Protein AF-A0A357AGB8-F1 (afdb_monomer_lite)

Structure (mmCIF, N/CA/C/O backbone):
data_AF-A0A357AGB8-F1
#
_entry.id   AF-A0A357AGB8-F1
#
loop_
_atom_site.group_PDB
_atom_site.id
_atom_site.type_symbol
_atom_site.label_atom_id
_atom_site.label_alt_id
_atom_site.label_comp_id
_atom_site.label_asym_id
_atom_site.label_entity_id
_atom_site.label_seq_id
_atom_site.pdbx_PDB_ins_code
_atom_site.Cartn_x
_atom_site.Cartn_y
_atom_site.Cartn_z
_atom_site.occupancy
_atom_site.B_iso_or_equiv
_atom_site.auth_seq_id
_atom_site.auth_comp_id
_atom_site.auth_asym_id
_atom_site.auth_atom_id
_atom_site.pdbx_PDB_model_num
ATOM 1 N N . GLU A 1 1 ? 7.894 14.339 -0.696 1.00 60.94 1 GLU A N 1
ATOM 2 C CA . GLU A 1 1 ? 7.136 14.561 -1.951 1.00 60.94 1 GLU A CA 1
ATOM 3 C C . GLU A 1 1 ? 6.683 13.267 -2.649 1.00 60.94 1 GLU A C 1
ATOM 5 O O . GLU A 1 1 ? 5.599 13.255 -3.214 1.00 60.94 1 GLU A O 1
ATOM 10 N N . SER A 1 2 ? 7.414 12.150 -2.557 1.00 69.75 2 SER A N 1
ATOM 11 C CA . SER A 1 2 ? 7.076 10.875 -3.227 1.00 69.75 2 SER A CA 1
ATOM 12 C C . SER A 1 2 ? 5.856 10.117 -2.663 1.00 69.75 2 SER A C 1
ATOM 14 O O . SER A 1 2 ? 5.065 9.583 -3.438 1.00 69.75 2 SER A O 1
ATOM 16 N N . LEU A 1 3 ? 5.644 10.102 -1.340 1.00 75.69 3 LEU A N 1
ATOM 17 C CA . LEU A 1 3 ? 4.541 9.345 -0.716 1.00 75.69 3 LEU A CA 1
ATOM 18 C C . LEU A 1 3 ? 3.151 9.934 -1.020 1.00 75.69 3 LEU A C 1
ATOM 20 O O . LEU A 1 3 ? 2.219 9.203 -1.341 1.00 75.69 3 LEU A O 1
ATOM 24 N N . GLN A 1 4 ? 3.017 11.264 -0.987 1.00 78.62 4 GLN A N 1
ATOM 25 C CA . GLN A 1 4 ? 1.753 11.944 -1.303 1.00 78.62 4 GLN A CA 1
ATOM 26 C C . GLN A 1 4 ? 1.352 11.775 -2.771 1.00 78.62 4 GLN A C 1
ATOM 28 O O . GLN A 1 4 ? 0.164 11.711 -3.085 1.00 78.62 4 GLN A O 1
ATOM 33 N N . TYR A 1 5 ? 2.328 11.707 -3.681 1.00 80.31 5 TYR A N 1
ATOM 34 C CA . TYR A 1 5 ? 2.069 11.391 -5.082 1.00 80.31 5 TYR A CA 1
ATOM 35 C C . TYR A 1 5 ? 1.556 9.954 -5.228 1.00 80.31 5 TYR A C 1
ATOM 37 O O . TYR A 1 5 ? 0.525 9.741 -5.862 1.00 80.31 5 TYR A O 1
ATOM 45 N N . PHE A 1 6 ? 2.197 8.989 -4.562 1.00 77.94 6 PHE A N 1
ATOM 46 C CA . PHE A 1 6 ? 1.780 7.586 -4.569 1.00 77.94 6 PHE A CA 1
ATOM 47 C C . PHE A 1 6 ? 0.361 7.390 -4.015 1.00 77.94 6 PHE A C 1
ATOM 49 O O . PHE A 1 6 ? -0.463 6.746 -4.659 1.00 77.94 6 PHE A O 1
ATOM 56 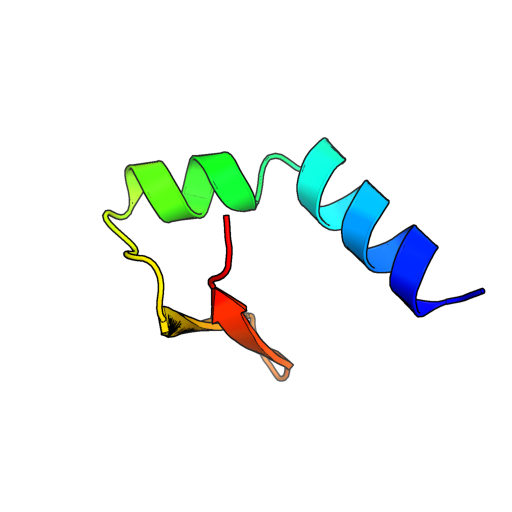N N . GLN A 1 7 ? 0.029 8.032 -2.889 1.00 75.75 7 GLN A N 1
ATOM 57 C CA . GLN A 1 7 ? -1.330 8.026 -2.327 1.00 75.75 7 GLN A CA 1
ATOM 58 C C . GLN A 1 7 ? -2.368 8.582 -3.313 1.00 75.75 7 GLN A C 1
ATOM 60 O O . GLN A 1 7 ? -3.465 8.040 -3.445 1.00 75.75 7 GLN A O 1
ATOM 65 N N . ARG A 1 8 ? -2.024 9.650 -4.044 1.00 83.25 8 ARG A N 1
ATOM 66 C CA . ARG A 1 8 ? -2.915 10.271 -5.033 1.00 83.25 8 ARG A CA 1
ATOM 67 C C . ARG A 1 8 ? -3.109 9.384 -6.262 1.00 83.25 8 ARG A C 1
ATOM 69 O O . ARG A 1 8 ? -4.224 9.280 -6.757 1.00 83.25 8 ARG A O 1
ATOM 76 N N . VAL A 1 9 ? -2.051 8.719 -6.725 1.00 82.44 9 VAL A N 1
ATOM 77 C CA . VAL A 1 9 ? -2.116 7.741 -7.823 1.00 82.44 9 VAL A CA 1
ATOM 78 C C . VAL A 1 9 ? -2.950 6.527 -7.420 1.00 82.44 9 VAL A C 1
ATOM 80 O O . VAL A 1 9 ? -3.814 6.127 -8.190 1.00 82.44 9 VAL A O 1
ATOM 83 N N . MET A 1 10 ? -2.769 5.998 -6.207 1.00 78.88 10 MET A N 1
ATOM 84 C CA . MET A 1 10 ? -3.566 4.886 -5.669 1.00 78.88 10 MET A CA 1
ATOM 85 C C . MET A 1 10 ? -5.059 5.236 -5.591 1.00 78.88 10 MET A C 1
ATOM 87 O O . MET A 1 10 ? -5.898 4.444 -6.027 1.00 78.88 10 MET A O 1
ATOM 91 N N . LYS A 1 11 ? -5.397 6.452 -5.127 1.00 79.19 11 LYS A N 1
ATOM 92 C CA . LYS A 1 11 ? -6.778 6.967 -5.167 1.00 79.19 11 LYS A CA 1
ATOM 93 C C . LYS A 1 11 ? -7.303 7.105 -6.598 1.00 79.19 11 LYS A C 1
ATOM 95 O O . LYS A 1 11 ? -8.401 6.644 -6.884 1.00 79.19 11 LYS A O 1
ATOM 100 N N . ASN A 1 12 ? -6.519 7.686 -7.505 1.00 77.38 12 ASN A N 1
ATOM 101 C CA . ASN A 1 12 ? -6.944 7.933 -8.887 1.00 77.38 12 ASN A CA 1
ATOM 102 C C . ASN A 1 12 ? -7.048 6.657 -9.741 1.00 77.38 12 ASN A C 1
ATOM 104 O O . ASN A 1 12 ? -7.847 6.618 -10.669 1.00 77.38 12 ASN A O 1
ATOM 108 N N . MET A 1 13 ? -6.259 5.620 -9.448 1.00 80.38 13 MET A N 1
ATOM 109 C CA . MET A 1 13 ? -6.317 4.322 -10.133 1.00 80.38 13 MET A CA 1
ATOM 110 C C . MET A 1 13 ? -7.488 3.444 -9.667 1.00 80.38 13 MET A C 1
ATOM 112 O O . MET A 1 13 ? -7.662 2.348 -10.193 1.00 80.38 13 MET A O 1
ATOM 116 N N . GLY A 1 14 ? -8.279 3.891 -8.685 1.00 82.38 14 GLY A N 1
ATOM 117 C CA . GLY A 1 14 ? -9.386 3.102 -8.141 1.00 82.38 14 GLY A CA 1
ATOM 118 C C . GLY A 1 14 ? -8.915 1.874 -7.361 1.00 82.38 14 GLY A C 1
ATOM 119 O O . GLY A 1 14 ? -9.655 0.901 -7.242 1.00 82.38 14 GLY A O 1
ATOM 120 N N . VAL A 1 15 ? -7.683 1.896 -6.832 1.00 81.62 15 VAL A N 1
ATOM 121 C CA . VAL A 1 15 ? -7.138 0.772 -6.057 1.00 81.62 15 VAL A CA 1
ATOM 122 C C . VAL A 1 15 ? -7.982 0.536 -4.811 1.00 81.62 15 VAL A C 1
ATOM 124 O O . VAL A 1 15 ? -8.321 -0.604 -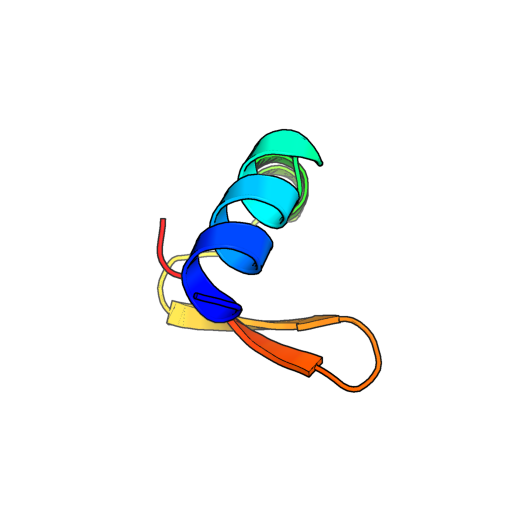4.529 1.00 81.62 15 VAL A O 1
ATOM 127 N N . ILE A 1 16 ? -8.396 1.607 -4.129 1.00 80.81 16 ILE A N 1
ATOM 128 C CA . ILE A 1 16 ? -9.286 1.527 -2.962 1.00 80.81 16 ILE A CA 1
ATOM 129 C C . ILE A 1 16 ? -10.599 0.830 -3.327 1.00 80.81 16 ILE A C 1
ATOM 131 O O . ILE A 1 16 ? -10.955 -0.173 -2.724 1.00 80.81 16 ILE A O 1
ATOM 135 N N . GLU A 1 17 ? -11.256 1.271 -4.397 1.00 85.38 17 GLU A N 1
ATOM 136 C CA . GLU A 1 17 ? -12.532 0.697 -4.834 1.00 85.38 17 GLU A CA 1
ATOM 137 C C . GLU A 1 17 ? -12.392 -0.776 -5.273 1.00 85.38 17 GLU A C 1
ATOM 139 O O . GLU A 1 17 ? -13.293 -1.593 -5.079 1.00 85.38 17 GLU A O 1
ATOM 144 N N . ALA A 1 18 ? -11.247 -1.148 -5.855 1.00 87.44 18 ALA A N 1
ATOM 145 C CA . ALA A 1 18 ? -10.935 -2.532 -6.200 1.00 87.44 18 ALA A CA 1
ATOM 146 C C . ALA A 1 18 ? -10.692 -3.410 -4.959 1.00 87.44 18 ALA A C 1
ATOM 148 O O . ALA A 1 18 ? -11.036 -4.593 -4.979 1.00 87.44 18 ALA A O 1
ATOM 149 N N . LEU A 1 19 ? -10.108 -2.848 -3.897 1.00 86.00 19 LEU A N 1
ATOM 150 C CA . LEU A 1 19 ? -9.907 -3.523 -2.613 1.00 86.00 19 LEU A CA 1
ATOM 151 C C . LEU A 1 19 ? -11.239 -3.694 -1.870 1.00 86.00 19 LEU A C 1
ATOM 153 O O . LEU A 1 19 ? -11.550 -4.804 -1.444 1.00 86.00 19 LEU A O 1
ATOM 157 N N . GLU A 1 20 ? -12.084 -2.663 -1.835 1.00 85.81 20 GLU A N 1
ATOM 158 C CA . GLU A 1 20 ? -13.441 -2.739 -1.276 1.00 85.81 20 GLU A CA 1
ATOM 159 C C . GLU A 1 20 ? -14.300 -3.782 -2.005 1.00 85.81 20 GLU A C 1
ATOM 161 O O . GLU A 1 20 ? -14.948 -4.613 -1.371 1.00 85.81 20 GLU A O 1
ATOM 166 N N . LYS A 1 21 ? -14.246 -3.828 -3.346 1.00 88.38 21 LYS A N 1
ATOM 167 C CA . LYS A 1 21 ? -14.939 -4.858 -4.150 1.00 88.38 21 LYS A CA 1
ATOM 168 C C . LYS A 1 21 ? -14.429 -6.274 -3.890 1.00 88.38 21 LYS A C 1
ATOM 170 O O . LYS A 1 21 ? -15.167 -7.233 -4.106 1.00 88.38 21 LYS A O 1
ATOM 175 N N . LYS A 1 22 ? -13.179 -6.419 -3.445 1.00 88.56 22 LYS A N 1
ATOM 176 C CA . LYS A 1 22 ? -12.610 -7.699 -3.003 1.00 88.56 22 LYS A CA 1
ATOM 177 C C . LYS A 1 22 ? -12.968 -8.048 -1.556 1.00 88.56 22 LYS A C 1
ATOM 179 O O . LYS A 1 22 ? -12.680 -9.167 -1.143 1.00 88.56 22 LYS A O 1
ATOM 184 N N . GLY A 1 23 ? -13.615 -7.143 -0.821 1.00 88.81 23 GLY A N 1
ATOM 185 C CA . GLY A 1 23 ? -14.024 -7.347 0.567 1.00 88.81 23 GLY A CA 1
ATOM 186 C C . GLY A 1 23 ? -12.916 -7.096 1.590 1.00 88.81 23 GLY A C 1
ATOM 187 O O . GLY A 1 23 ? -13.025 -7.597 2.704 1.00 88.81 23 GLY A O 1
ATOM 188 N N . VAL A 1 24 ? -11.865 -6.358 1.215 1.00 89.88 24 VAL A N 1
ATOM 189 C CA . VAL A 1 24 ? -10.785 -5.952 2.129 1.00 89.88 24 VAL A CA 1
ATOM 190 C C . VAL A 1 24 ? -11.351 -5.016 3.196 1.00 89.88 24 VAL A C 1
ATOM 192 O O . VAL A 1 24 ? -12.136 -4.118 2.884 1.00 89.88 24 VAL A O 1
ATOM 195 N N . GLN A 1 25 ? -10.960 -5.236 4.447 1.00 86.00 25 GLN A N 1
ATOM 196 C CA . GLN A 1 25 ? -11.403 -4.463 5.603 1.00 86.00 25 GLN A CA 1
ATOM 197 C C . GLN A 1 25 ? -10.279 -3.586 6.153 1.00 86.00 25 GLN A C 1
ATOM 199 O O . GLN A 1 25 ? -9.101 -3.799 5.877 1.00 86.00 25 GLN A O 1
ATOM 204 N N . GLU A 1 26 ? -10.647 -2.560 6.9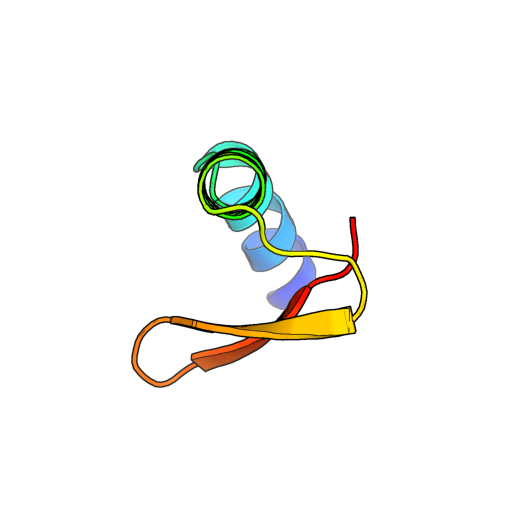19 1.00 86.56 26 GLU A N 1
ATOM 205 C CA . GLU A 1 26 ? -9.672 -1.711 7.605 1.00 86.56 26 GLU A CA 1
ATOM 206 C C . GLU A 1 26 ? -8.743 -2.558 8.485 1.00 86.56 26 GLU A C 1
ATOM 208 O O . GLU A 1 26 ? -9.200 -3.368 9.291 1.00 86.56 26 GLU A O 1
ATOM 213 N N . GLY A 1 27 ? -7.435 -2.355 8.321 1.00 84.88 27 GLY A N 1
ATOM 214 C CA . GLY A 1 27 ? -6.401 -3.121 9.014 1.00 84.88 27 GLY A CA 1
ATOM 215 C C . GLY A 1 27 ? -5.970 -4.402 8.299 1.00 84.88 27 GLY A C 1
ATOM 216 O O . GLY A 1 27 ? -5.030 -5.046 8.762 1.00 84.88 27 GLY A O 1
ATOM 217 N N . ASP A 1 28 ? -6.588 -4.760 7.171 1.00 90.38 28 ASP A N 1
ATOM 218 C CA . ASP A 1 28 ? -6.113 -5.873 6.354 1.00 90.38 28 ASP A CA 1
ATOM 219 C C . ASP A 1 28 ? -4.830 -5.501 5.610 1.00 90.38 28 ASP A C 1
ATOM 221 O O . ASP A 1 28 ? -4.715 -4.441 4.987 1.00 90.38 28 ASP A O 1
ATOM 225 N N . THR A 1 29 ? -3.878 -6.427 5.600 1.00 90.12 29 THR A N 1
ATOM 226 C CA . THR A 1 29 ? -2.642 -6.273 4.841 1.00 90.12 29 THR A CA 1
ATOM 227 C C . THR A 1 29 ? -2.876 -6.601 3.366 1.00 90.12 29 THR A C 1
ATOM 229 O O . THR A 1 29 ? -3.239 -7.716 2.982 1.00 90.12 29 THR A O 1
ATOM 232 N N . VAL A 1 30 ? -2.632 -5.615 2.511 1.00 88.25 30 VAL A N 1
ATOM 233 C CA . VAL A 1 30 ? -2.739 -5.708 1.060 1.00 88.25 30 VAL A CA 1
ATOM 234 C C . VAL A 1 30 ? -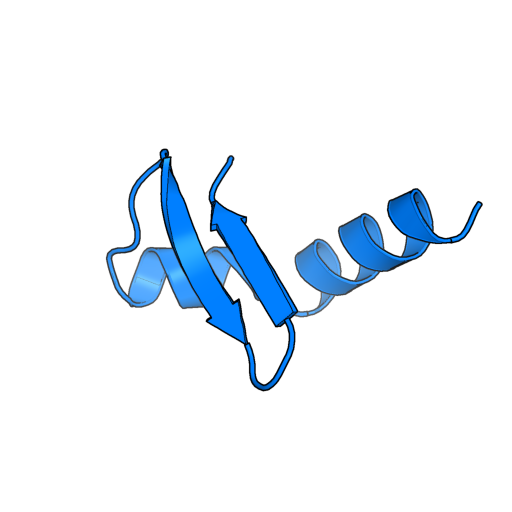1.356 -5.891 0.462 1.00 88.25 30 VAL A C 1
ATOM 236 O O . VAL A 1 30 ? -0.477 -5.039 0.585 1.00 88.25 30 VAL A O 1
ATOM 239 N N . LYS A 1 31 ? -1.192 -6.989 -0.276 1.00 87.88 31 LYS A N 1
ATOM 240 C CA . LYS A 1 31 ? 0.025 -7.281 -1.028 1.00 87.88 31 LYS A CA 1
ATOM 241 C C . LYS A 1 31 ? -0.166 -7.002 -2.517 1.00 87.88 31 LYS A C 1
ATOM 243 O O . LYS A 1 31 ? -0.896 -7.710 -3.212 1.00 87.88 31 LYS A O 1
ATOM 248 N N . MET A 1 32 ? 0.523 -5.983 -3.018 1.00 82.75 32 MET A N 1
ATOM 249 C CA . MET A 1 32 ? 0.625 -5.645 -4.437 1.00 82.75 32 MET A CA 1
ATOM 250 C C . MET A 1 32 ? 2.044 -5.924 -4.940 1.00 82.75 32 MET A C 1
ATOM 252 O O . MET A 1 32 ? 2.927 -5.069 -4.895 1.00 82.75 32 MET A O 1
ATOM 256 N N . GLY A 1 33 ? 2.257 -7.139 -5.453 1.00 83.81 33 GLY A N 1
ATOM 257 C CA . GLY 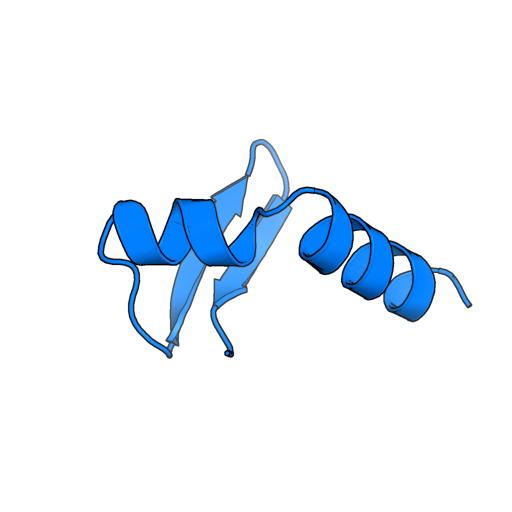A 1 33 ? 3.563 -7.571 -5.952 1.00 83.81 33 GLY A CA 1
ATOM 258 C C . GLY A 1 33 ? 4.596 -7.639 -4.826 1.00 83.81 33 GLY A C 1
ATOM 259 O O . GLY A 1 33 ? 4.469 -8.466 -3.924 1.00 83.81 33 GLY A O 1
ATOM 260 N N . GLU A 1 34 ? 5.606 -6.773 -4.892 1.00 86.62 34 GLU A N 1
ATOM 261 C CA . GLU A 1 34 ? 6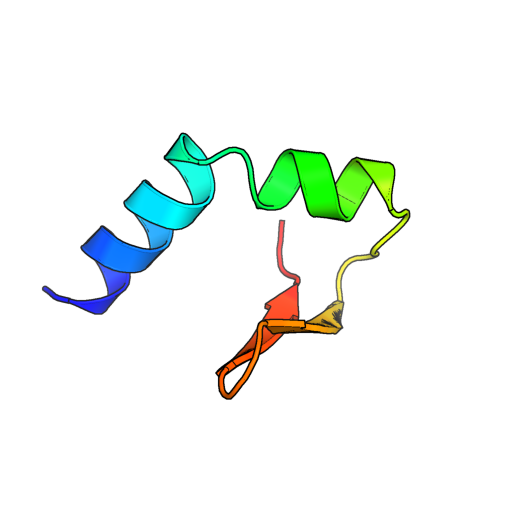.662 -6.647 -3.873 1.00 86.62 34 GLU A CA 1
ATOM 262 C C . GLU A 1 34 ? 6.311 -5.659 -2.753 1.00 86.62 34 GLU A C 1
ATOM 264 O O . GLU A 1 34 ? 7.034 -5.566 -1.765 1.00 86.62 34 GLU A O 1
ATOM 269 N N . ILE A 1 35 ? 5.212 -4.915 -2.903 1.00 82.25 35 ILE A N 1
ATOM 270 C CA . ILE A 1 35 ? 4.771 -3.919 -1.930 1.00 82.25 35 ILE A CA 1
ATOM 271 C C . ILE A 1 35 ? 3.678 -4.531 -1.063 1.00 82.25 35 ILE A C 1
ATOM 273 O O . ILE A 1 35 ? 2.739 -5.149 -1.566 1.00 82.25 35 ILE A O 1
ATOM 277 N N . GLU A 1 36 ? 3.788 -4.321 0.239 1.00 88.50 36 GLU A N 1
ATOM 278 C CA . GLU A 1 36 ? 2.828 -4.776 1.232 1.00 88.50 36 GLU A CA 1
ATOM 279 C C . GLU A 1 36 ? 2.497 -3.599 2.152 1.00 88.50 36 GLU A C 1
ATOM 281 O O . GLU A 1 36 ? 3.395 -2.866 2.574 1.00 88.50 36 GLU A O 1
ATOM 286 N N . PHE A 1 37 ? 1.210 -3.345 2.369 1.00 86.19 37 PHE A N 1
ATOM 287 C CA . PHE A 1 37 ? 0.738 -2.207 3.150 1.00 86.19 37 PHE A CA 1
ATOM 288 C C . PHE A 1 37 ? -0.582 -2.530 3.832 1.00 86.19 37 PHE A C 1
ATOM 290 O O . PHE A 1 37 ? -1.377 -3.306 3.310 1.00 86.19 37 PHE A O 1
ATOM 297 N N . ASP A 1 38 ? -0.841 -1.884 4.960 1.00 88.12 38 ASP A N 1
ATOM 298 C CA . ASP A 1 38 ? -2.122 -2.019 5.640 1.00 88.12 38 ASP A CA 1
ATOM 299 C C . ASP A 1 38 ? -3.157 -1.105 4.993 1.00 88.12 38 ASP A C 1
ATOM 301 O O . ASP A 1 38 ? -2.904 0.074 4.712 1.00 88.12 38 ASP A O 1
ATOM 305 N N . TYR A 1 39 ? -4.328 -1.669 4.722 1.00 86.88 39 TYR A N 1
ATOM 306 C CA . TYR A 1 39 ? -5.444 -0.929 4.177 1.00 86.88 39 TYR A CA 1
ATOM 307 C C . TYR A 1 39 ? -6.054 -0.037 5.255 1.00 86.88 39 TYR A C 1
ATOM 309 O O . TYR A 1 39 ? -6.567 -0.508 6.271 1.00 86.88 39 TYR A O 1
ATOM 317 N N . ILE A 1 40 ? -6.005 1.267 4.998 1.00 80.12 40 ILE A N 1
ATOM 318 C CA . ILE A 1 40 ? -6.627 2.300 5.820 1.00 80.12 40 ILE A CA 1
ATOM 319 C C . ILE A 1 40 ? -7.493 3.144 4.868 1.00 80.12 40 ILE A C 1
ATOM 321 O O . ILE A 1 40 ? -6.923 3.718 3.930 1.00 80.12 40 ILE A O 1
ATOM 325 N N . PRO A 1 41 ? -8.828 3.173 5.053 1.00 70.31 41 PRO A N 1
ATOM 326 C CA . PRO A 1 41 ? -9.759 3.934 4.212 1.00 70.31 41 PRO A CA 1
ATOM 327 C C . PRO A 1 41 ? -9.432 5.436 4.087 1.00 70.31 41 PRO A C 1
ATOM 329 O O . PRO A 1 41 ? -8.981 6.046 5.085 1.00 70.31 41 PRO A O 1
#

Foldseek 3Di:
DVVVVVVVVCVVVCVVVVCVVVVHDQQDWDDDPPDIDGDDD

Secondary structure (DSSP, 8-state):
-HHHHHHHHHHHTTHHHHHHHTT--TTPEEEETTEEEE---

Radius of gyration: 10.22 Å; chains: 1; bounding box: 22×22×19 Å

pLDDT: mean 82.81, std 6.1, range [60.94, 90.38]

Sequence (41 aa):
ESLQYFQRVMKNMGVIEALEKKGVQEGDTVKMGEIEFDYIP